Protein AF-A0A9E4VDA4-F1 (afdb_monomer_lite)

Structure (mmCIF, N/CA/C/O backbone):
data_AF-A0A9E4VDA4-F1
#
_entry.id   AF-A0A9E4VDA4-F1
#
loop_
_atom_site.group_PDB
_atom_site.id
_atom_site.type_symbol
_atom_site.label_atom_id
_atom_site.label_alt_id
_atom_site.label_comp_id
_atom_site.label_asym_id
_atom_site.label_entity_id
_atom_site.label_seq_id
_atom_site.pdbx_PDB_ins_code
_atom_site.Cartn_x
_atom_site.Cartn_y
_atom_site.Cartn_z
_atom_site.occupancy
_atom_site.B_iso_or_equiv
_atom_site.auth_seq_id
_atom_site.auth_comp_id
_atom_site.auth_asym_id
_atom_site.auth_atom_id
_atom_site.pdbx_PDB_model_num
ATOM 1 N N . MET A 1 1 ? 35.337 22.214 -100.281 1.00 46.09 1 MET A N 1
ATOM 2 C CA . MET A 1 1 ? 35.589 20.906 -99.645 1.00 46.09 1 MET A CA 1
ATOM 3 C C . MET A 1 1 ? 34.711 20.825 -98.401 1.00 46.09 1 MET A C 1
ATOM 5 O O . MET A 1 1 ? 34.803 21.700 -97.553 1.00 46.09 1 MET A O 1
ATOM 9 N N . SER A 1 2 ? 33.802 19.857 -98.386 1.00 49.94 2 SER A N 1
ATOM 10 C CA . SER A 1 2 ? 32.925 19.390 -97.297 1.00 49.94 2 SER A CA 1
ATOM 11 C C . SER A 1 2 ? 33.723 19.038 -96.018 1.00 49.94 2 SER A C 1
ATOM 13 O O . SER A 1 2 ? 34.934 18.872 -96.096 1.00 49.94 2 SER A O 1
ATOM 15 N N . TYR A 1 3 ? 33.175 18.954 -94.801 1.00 54.22 3 TYR A N 1
ATOM 16 C CA . TYR A 1 3 ? 31.997 18.201 -94.368 1.00 54.22 3 TYR A CA 1
ATOM 17 C C . TYR A 1 3 ? 31.438 18.750 -93.043 1.00 54.22 3 TYR A C 1
ATOM 19 O O . TYR A 1 3 ? 32.182 19.115 -92.135 1.00 54.22 3 TYR A O 1
ATOM 27 N N . PHE A 1 4 ? 30.111 18.740 -92.929 1.00 71.00 4 PHE A N 1
ATOM 28 C CA . PHE A 1 4 ? 29.414 18.692 -91.649 1.00 71.00 4 PHE A CA 1
ATOM 29 C C . PHE A 1 4 ? 29.669 17.338 -90.982 1.00 71.00 4 PHE A C 1
ATOM 31 O O . PHE A 1 4 ? 29.442 16.321 -91.621 1.00 71.00 4 PHE A O 1
ATOM 38 N N . GLU A 1 5 ? 30.036 17.336 -89.700 1.00 65.25 5 GLU A N 1
ATOM 39 C CA . GLU A 1 5 ? 29.708 16.304 -88.702 1.00 65.25 5 GLU A CA 1
ATOM 40 C C . GLU A 1 5 ? 30.255 16.803 -87.353 1.00 65.25 5 GLU A C 1
ATOM 42 O O . GLU A 1 5 ? 31.387 17.243 -87.240 1.00 65.25 5 GLU A O 1
ATOM 47 N N . GLY A 1 6 ? 29.507 16.878 -86.263 1.00 62.19 6 GLY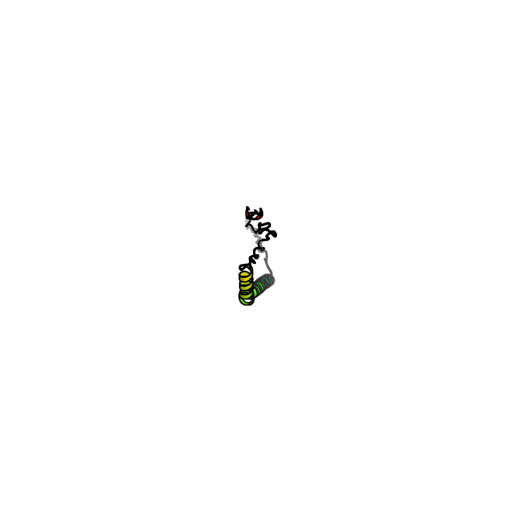 A N 1
ATOM 48 C CA . GLY A 1 6 ? 28.501 15.928 -85.840 1.00 62.19 6 GLY A CA 1
ATOM 49 C C . GLY A 1 6 ? 28.969 15.315 -84.524 1.00 62.19 6 GLY A C 1
ATOM 50 O O . GLY A 1 6 ? 29.677 14.314 -84.515 1.00 62.19 6 GLY A O 1
ATOM 51 N N . ARG A 1 7 ? 28.545 15.912 -83.405 1.00 64.62 7 ARG A N 1
ATOM 52 C CA . ARG A 1 7 ? 27.815 15.239 -82.312 1.00 64.62 7 ARG A CA 1
ATOM 53 C C . ARG A 1 7 ? 27.946 16.002 -81.001 1.00 64.62 7 ARG A C 1
ATOM 55 O O . ARG A 1 7 ? 28.968 16.003 -80.322 1.00 64.62 7 ARG A O 1
ATOM 62 N N . ARG A 1 8 ? 26.796 16.544 -80.606 1.00 67.88 8 ARG A N 1
ATOM 63 C CA . ARG A 1 8 ? 26.402 16.789 -79.222 1.00 67.88 8 ARG A CA 1
ATOM 64 C C . ARG A 1 8 ? 26.827 15.598 -78.360 1.00 67.88 8 ARG A C 1
ATOM 66 O O . ARG A 1 8 ? 26.310 14.498 -78.533 1.00 67.88 8 ARG A O 1
ATOM 73 N N . ARG A 1 9 ? 27.727 15.820 -77.407 1.00 64.75 9 ARG A N 1
ATOM 74 C CA . ARG A 1 9 ? 27.910 14.894 -76.288 1.00 64.75 9 ARG A CA 1
ATOM 75 C C . ARG A 1 9 ? 28.103 15.678 -75.004 1.00 64.75 9 ARG A C 1
ATOM 77 O O . ARG A 1 9 ? 29.180 15.694 -74.415 1.00 64.75 9 ARG A O 1
ATOM 84 N N . TRP A 1 10 ? 27.019 16.312 -74.568 1.00 67.31 10 TRP A N 1
ATOM 85 C CA . TRP A 1 10 ? 26.861 16.676 -73.167 1.00 67.31 10 TRP A CA 1
ATOM 86 C C . TRP A 1 10 ? 26.951 15.380 -72.359 1.00 67.31 10 TRP A C 1
ATOM 88 O O . TRP A 1 10 ? 26.042 14.553 -72.371 1.00 67.31 10 TRP A O 1
ATOM 98 N N . ARG A 1 11 ? 28.112 15.138 -71.741 1.00 66.31 11 ARG A N 1
ATOM 99 C CA . ARG A 1 11 ? 28.275 14.047 -70.781 1.00 66.31 11 ARG A CA 1
ATOM 100 C C . ARG A 1 11 ? 27.457 14.444 -69.566 1.00 66.31 11 ARG A C 1
ATOM 102 O O . ARG A 1 11 ? 27.879 15.318 -68.814 1.00 66.31 11 ARG A O 1
ATOM 109 N N . SER A 1 12 ? 26.325 13.783 -69.357 1.00 63.16 12 SER A N 1
ATOM 110 C CA . SER A 1 12 ? 25.683 13.743 -68.049 1.00 63.16 12 SER A CA 1
ATOM 111 C C . SER A 1 12 ? 26.691 13.145 -67.074 1.00 63.16 12 SER A C 1
ATOM 113 O O . SER A 1 12 ? 26.859 11.927 -66.982 1.00 63.16 12 SER A O 1
ATOM 115 N N . ARG A 1 13 ? 27.432 14.020 -66.389 1.00 65.12 13 ARG A N 1
ATOM 116 C CA . ARG A 1 13 ? 28.150 13.677 -65.171 1.00 65.12 13 ARG A CA 1
ATOM 117 C C . ARG A 1 13 ? 27.061 13.181 -64.235 1.00 65.12 13 ARG A C 1
ATOM 119 O O . ARG A 1 13 ? 26.260 13.983 -63.770 1.00 65.12 13 ARG A O 1
ATOM 126 N N . LYS A 1 14 ? 26.954 11.857 -64.089 1.00 61.09 14 LYS A N 1
ATOM 127 C CA . LYS A 1 14 ? 25.993 11.242 -63.180 1.00 61.09 14 LYS A CA 1
ATOM 128 C C . LYS A 1 14 ? 26.235 11.888 -61.826 1.00 61.09 14 LYS A C 1
ATOM 130 O O . LYS A 1 14 ? 27.303 11.707 -61.246 1.00 61.09 14 LYS A O 1
ATOM 135 N N . GLU A 1 15 ? 25.278 12.694 -61.387 1.00 62.44 15 GLU A N 1
ATOM 136 C CA . GLU A 1 15 ? 25.181 13.116 -60.006 1.00 62.44 15 GLU A CA 1
ATOM 137 C C . GLU A 1 15 ? 24.999 11.819 -59.227 1.00 62.44 15 GLU A C 1
ATOM 139 O O . GLU A 1 15 ? 23.923 11.221 -59.187 1.00 62.44 15 GLU A O 1
ATOM 144 N N . LYS A 1 16 ? 26.117 11.293 -58.734 1.00 51.97 16 LYS A N 1
ATOM 145 C CA . LYS A 1 16 ? 26.122 10.186 -57.804 1.00 51.97 16 LYS A CA 1
ATOM 146 C C . LYS A 1 16 ? 25.511 10.790 -56.551 1.00 51.97 16 LYS A C 1
ATOM 148 O O . LYS A 1 16 ? 26.201 11.442 -55.777 1.00 51.97 16 LYS A O 1
ATOM 153 N N . ARG A 1 17 ? 24.188 10.673 -56.422 1.00 57.75 17 ARG A N 1
ATOM 154 C CA . ARG A 1 17 ? 23.500 10.895 -55.157 1.00 57.75 17 ARG A CA 1
ATOM 155 C C . ARG A 1 17 ? 24.023 9.812 -54.244 1.00 57.75 17 ARG A C 1
ATOM 157 O O . ARG A 1 17 ? 23.526 8.690 -54.235 1.00 57.75 17 ARG A O 1
ATOM 164 N N . GLU A 1 18 ? 25.135 10.122 -53.596 1.00 60.12 18 GLU A N 1
ATOM 165 C CA . GLU A 1 18 ? 25.642 9.345 -52.491 1.00 60.12 18 GLU A CA 1
ATOM 166 C C . GLU A 1 18 ? 24.557 9.457 -51.431 1.00 60.12 18 GLU A C 1
ATOM 168 O O . GLU A 1 18 ? 24.416 10.473 -50.753 1.00 60.12 18 GLU A O 1
ATOM 173 N N . GLY A 1 19 ? 23.676 8.453 -51.414 1.00 57.22 19 GLY A N 1
ATOM 174 C CA . GLY A 1 19 ? 22.712 8.283 -50.348 1.00 57.22 19 GLY A CA 1
ATOM 175 C C . GLY A 1 19 ? 23.485 8.375 -49.047 1.00 57.22 19 GLY A C 1
ATOM 176 O O . GLY A 1 19 ? 24.515 7.716 -48.897 1.00 57.22 19 GLY A O 1
ATOM 177 N N . THR A 1 20 ? 23.027 9.255 -48.163 1.00 64.75 20 THR A N 1
ATOM 178 C CA . THR A 1 20 ? 23.593 9.457 -46.837 1.00 64.75 20 THR A CA 1
ATOM 179 C C . THR A 1 20 ? 23.953 8.097 -46.242 1.00 64.75 20 THR A C 1
ATOM 181 O O . THR A 1 20 ? 23.048 7.278 -46.052 1.00 64.75 20 THR A O 1
ATOM 184 N N . PRO A 1 21 ? 25.234 7.807 -45.957 1.00 54.25 21 PRO A N 1
ATOM 185 C CA . PRO A 1 21 ? 25.567 6.608 -45.223 1.00 54.25 21 PRO A CA 1
ATOM 186 C C . PRO A 1 21 ? 25.070 6.826 -43.797 1.00 54.25 21 PRO A C 1
ATOM 188 O O . PRO A 1 21 ? 25.768 7.369 -42.945 1.00 54.25 21 PRO A O 1
ATOM 191 N N . ALA A 1 22 ? 23.835 6.411 -43.521 1.00 60.94 22 ALA A N 1
ATOM 192 C CA . ALA A 1 22 ? 23.354 6.215 -42.166 1.00 60.94 22 ALA A CA 1
ATOM 193 C C . ALA A 1 22 ? 24.021 4.950 -41.608 1.00 60.94 22 ALA A C 1
ATOM 195 O O . ALA A 1 22 ? 23.372 3.941 -41.344 1.00 60.94 22 ALA A O 1
ATOM 196 N N . GLY A 1 23 ? 25.343 5.005 -41.439 1.00 61.53 23 GLY A N 1
ATOM 197 C CA . GLY A 1 23 ? 26.097 4.094 -40.591 1.00 61.53 23 GLY A CA 1
ATOM 198 C C . GLY A 1 23 ? 25.728 4.364 -39.137 1.00 61.53 23 GLY A C 1
ATOM 199 O O . GLY A 1 23 ? 26.515 4.916 -38.379 1.00 61.53 23 GLY A O 1
ATOM 200 N N . ARG A 1 24 ? 24.490 4.040 -38.752 1.00 64.81 24 ARG A N 1
ATOM 201 C CA . ARG A 1 24 ? 24.085 4.015 -37.348 1.00 64.81 24 ARG A CA 1
ATOM 202 C C . ARG A 1 24 ? 24.687 2.764 -36.735 1.00 64.81 24 ARG A C 1
ATOM 204 O O . ARG A 1 24 ? 24.420 1.661 -37.200 1.00 64.81 24 ARG A O 1
ATOM 211 N N . SER A 1 25 ? 25.502 2.954 -35.705 1.00 63.56 25 SER A N 1
ATOM 212 C CA . SER A 1 25 ? 26.128 1.904 -34.908 1.00 63.56 25 SER A CA 1
ATOM 213 C C . SER A 1 25 ? 25.087 0.884 -34.425 1.00 63.56 25 SER A C 1
ATOM 215 O O . SER A 1 25 ? 24.405 1.059 -33.416 1.00 63.56 25 SER A O 1
ATOM 217 N N . THR A 1 26 ? 24.950 -0.220 -35.158 1.00 69.06 26 THR A N 1
ATOM 218 C CA . THR A 1 26 ? 24.059 -1.335 -34.807 1.00 69.06 26 THR A CA 1
ATOM 219 C C . THR A 1 26 ? 24.413 -1.903 -33.428 1.00 69.06 26 THR A C 1
ATOM 221 O O . THR A 1 26 ? 23.520 -2.255 -32.656 1.00 69.06 26 THR A O 1
ATOM 224 N N . SER A 1 27 ? 25.698 -1.858 -33.060 1.00 70.25 27 SER A N 1
ATOM 225 C CA . SER A 1 27 ? 26.224 -2.227 -31.742 1.00 70.25 27 SER A CA 1
ATOM 226 C C . SER A 1 27 ? 25.648 -1.393 -30.592 1.00 70.25 27 SER A C 1
ATOM 228 O O . SER A 1 27 ? 25.265 -1.949 -29.566 1.00 70.25 27 SER A O 1
ATOM 230 N N . MET A 1 28 ? 25.499 -0.077 -30.762 1.00 79.62 28 MET A N 1
ATOM 231 C CA . MET A 1 28 ? 24.984 0.806 -29.709 1.00 79.62 28 MET A CA 1
ATOM 232 C C . MET A 1 28 ? 23.492 0.575 -29.454 1.00 79.62 28 MET A C 1
ATOM 234 O O . MET A 1 28 ? 23.043 0.575 -28.309 1.00 79.62 28 MET A O 1
ATOM 238 N N . THR A 1 29 ? 22.721 0.299 -30.510 1.00 87.69 29 THR A N 1
ATOM 239 C CA . THR A 1 29 ? 21.297 -0.043 -30.365 1.00 87.69 29 THR A CA 1
ATOM 240 C C . THR A 1 29 ? 21.084 -1.385 -29.661 1.00 87.69 29 THR A C 1
ATOM 242 O O . THR A 1 29 ? 20.142 -1.518 -28.882 1.00 87.69 29 THR A O 1
ATOM 245 N N . ALA A 1 30 ? 21.970 -2.362 -29.882 1.00 90.12 30 ALA A N 1
ATOM 246 C CA . ALA A 1 30 ? 21.922 -3.656 -29.205 1.00 90.12 30 ALA A CA 1
ATOM 247 C C . ALA A 1 30 ? 22.234 -3.529 -27.706 1.00 90.12 30 ALA A C 1
ATOM 249 O O . ALA A 1 30 ? 21.520 -4.104 -26.887 1.00 90.12 30 ALA A O 1
ATOM 250 N N . ILE A 1 31 ? 23.230 -2.712 -27.344 1.00 93.12 31 ILE A N 1
ATOM 251 C CA . ILE A 1 31 ? 23.569 -2.424 -25.942 1.00 93.12 31 ILE A CA 1
ATOM 252 C C . ILE A 1 31 ? 22.387 -1.756 -25.231 1.00 93.12 31 ILE A C 1
ATOM 254 O O . ILE A 1 31 ? 21.981 -2.204 -24.162 1.00 93.12 31 ILE A O 1
ATOM 258 N N . MET A 1 32 ? 21.773 -0.742 -25.849 1.00 93.69 32 MET A N 1
ATOM 259 C CA . MET A 1 32 ? 20.598 -0.070 -25.278 1.00 93.69 32 MET A CA 1
ATOM 260 C C . MET A 1 32 ? 19.418 -1.032 -25.084 1.00 93.69 32 MET A C 1
ATOM 262 O O . MET A 1 32 ? 18.772 -1.005 -24.041 1.00 93.69 32 MET A O 1
ATOM 266 N N . ARG A 1 33 ? 19.158 -1.930 -26.044 1.00 95.06 33 ARG A N 1
ATOM 267 C CA . ARG A 1 33 ? 18.124 -2.971 -25.900 1.00 95.06 33 ARG A CA 1
ATOM 268 C C . ARG A 1 33 ? 18.431 -3.928 -24.748 1.00 95.06 33 ARG A C 1
ATOM 270 O O . ARG A 1 33 ? 17.530 -4.242 -23.976 1.00 95.06 33 ARG A O 1
ATOM 277 N N . GLY A 1 34 ? 19.687 -4.350 -24.607 1.00 96.25 34 GLY A N 1
ATOM 278 C CA . GLY A 1 34 ? 20.130 -5.194 -23.497 1.00 96.25 34 GLY A CA 1
ATOM 279 C C . GLY A 1 34 ? 19.921 -4.530 -22.135 1.00 96.25 34 GLY A C 1
ATOM 280 O O . GLY A 1 34 ? 19.384 -5.159 -21.228 1.00 96.25 34 GLY A O 1
ATOM 281 N N . LEU A 1 35 ? 20.259 -3.242 -22.012 1.00 96.81 35 LEU A N 1
ATOM 282 C CA . LEU A 1 35 ? 20.049 -2.466 -20.785 1.00 96.81 35 LEU A CA 1
ATOM 283 C C . LEU A 1 35 ? 18.569 -2.354 -20.412 1.00 96.81 35 LEU A C 1
ATOM 285 O O . LEU A 1 35 ? 18.216 -2.541 -19.250 1.00 96.81 35 LEU A O 1
ATOM 289 N N . VAL A 1 36 ? 17.698 -2.090 -21.390 1.00 97.06 36 VAL A N 1
ATOM 290 C CA . VAL A 1 36 ? 16.249 -2.017 -21.155 1.00 97.06 36 VAL A CA 1
ATOM 291 C C . VAL A 1 36 ? 15.715 -3.366 -20.671 1.00 97.06 36 VAL A C 1
ATOM 293 O O . VAL A 1 36 ? 15.010 -3.413 -19.666 1.00 97.06 36 VAL A O 1
ATOM 296 N N . ILE A 1 37 ? 16.087 -4.468 -21.328 1.00 97.69 37 ILE A N 1
ATOM 297 C CA . ILE A 1 37 ? 15.664 -5.817 -20.919 1.00 97.69 37 ILE A CA 1
ATOM 298 C C . ILE A 1 37 ? 16.158 -6.137 -19.506 1.00 97.69 37 ILE A C 1
ATOM 300 O O . ILE A 1 37 ? 15.386 -6.643 -18.695 1.00 97.69 37 ILE A O 1
ATOM 304 N N . LEU A 1 38 ? 17.410 -5.804 -19.187 1.00 97.88 38 LEU A N 1
ATOM 305 C CA . LEU A 1 38 ? 17.969 -6.005 -17.853 1.00 97.88 38 LEU A CA 1
ATOM 306 C C . LEU A 1 38 ? 17.191 -5.213 -16.793 1.00 97.88 38 LEU A C 1
ATOM 308 O O . LEU A 1 38 ? 16.826 -5.769 -15.760 1.00 97.88 38 LEU A O 1
ATOM 312 N N . MET A 1 39 ? 16.895 -3.939 -17.061 1.00 98.12 39 MET A N 1
ATOM 313 C CA . MET A 1 39 ? 16.131 -3.081 -16.152 1.00 98.12 39 MET A CA 1
ATOM 314 C C . MET A 1 39 ? 14.741 -3.663 -15.873 1.00 98.12 39 MET A C 1
ATOM 316 O O . MET A 1 39 ? 14.355 -3.812 -14.715 1.00 98.12 39 MET A O 1
ATOM 320 N N . PHE A 1 40 ? 14.005 -4.042 -16.920 1.00 98.06 40 PHE A N 1
ATOM 321 C CA . PHE A 1 40 ? 12.694 -4.670 -16.758 1.00 98.06 40 PHE A CA 1
ATOM 322 C C . PHE A 1 40 ? 12.787 -6.038 -16.075 1.00 98.06 40 PHE A C 1
ATOM 324 O O . PHE A 1 40 ? 11.933 -6.357 -15.253 1.00 98.06 40 PH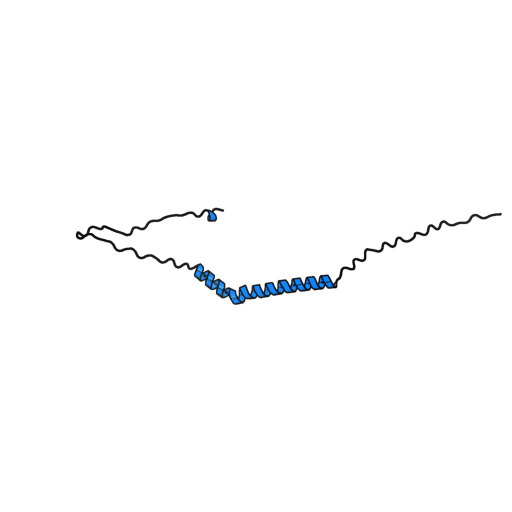E A O 1
ATOM 331 N N . GLY A 1 41 ? 13.839 -6.817 -16.334 1.00 97.94 41 GLY A N 1
ATOM 332 C CA . GLY A 1 41 ? 14.101 -8.072 -15.631 1.00 97.94 41 GLY A CA 1
ATOM 333 C C . GLY A 1 41 ? 14.252 -7.872 -14.121 1.00 97.94 41 GLY A C 1
ATOM 334 O O . GLY A 1 41 ? 13.624 -8.586 -13.342 1.00 97.94 41 GLY A O 1
ATOM 335 N N . ILE A 1 42 ? 15.005 -6.851 -13.699 1.00 98.06 42 ILE A N 1
ATOM 336 C CA . ILE A 1 42 ? 15.150 -6.4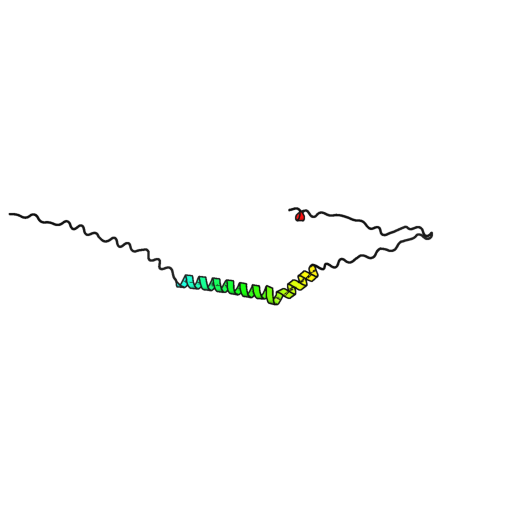92 -12.279 1.00 98.06 42 ILE A CA 1
ATOM 337 C C . ILE A 1 42 ? 13.795 -6.102 -11.675 1.00 98.06 42 ILE A C 1
ATOM 339 O O . ILE A 1 42 ? 13.465 -6.547 -10.576 1.00 98.06 42 ILE A O 1
ATOM 343 N N . LEU A 1 43 ? 12.990 -5.310 -12.390 1.00 97.75 43 LEU A N 1
ATOM 344 C CA . LEU A 1 43 ? 11.657 -4.919 -11.925 1.00 97.75 43 LEU A CA 1
ATOM 345 C C . LEU A 1 43 ? 10.723 -6.124 -11.770 1.00 97.75 43 LEU A C 1
ATOM 347 O O . LEU A 1 43 ? 10.005 -6.197 -10.778 1.00 97.75 43 LEU A O 1
ATOM 351 N N . ILE A 1 44 ? 10.760 -7.088 -12.693 1.00 97.94 44 ILE A N 1
ATOM 352 C CA . ILE A 1 44 ? 9.971 -8.325 -12.593 1.00 97.94 44 ILE A CA 1
ATOM 353 C C . ILE A 1 44 ? 10.394 -9.132 -11.363 1.00 97.94 44 ILE A C 1
ATOM 355 O O . ILE A 1 44 ? 9.538 -9.586 -10.609 1.00 97.94 44 ILE A O 1
ATOM 359 N N . ILE A 1 45 ? 11.698 -9.272 -11.110 1.00 97.25 45 ILE A N 1
ATOM 360 C CA . ILE A 1 45 ? 12.198 -9.973 -9.918 1.00 97.25 45 ILE A CA 1
ATOM 361 C C . ILE A 1 45 ? 11.714 -9.278 -8.641 1.00 97.25 45 ILE A C 1
ATOM 363 O O . ILE A 1 45 ? 11.244 -9.940 -7.716 1.00 97.25 45 ILE A O 1
ATOM 367 N N . GLN A 1 46 ? 11.785 -7.945 -8.590 1.00 96.75 46 GLN A N 1
ATOM 368 C CA . GLN A 1 46 ? 11.274 -7.182 -7.449 1.00 96.75 46 GLN A CA 1
ATOM 369 C C . GLN A 1 46 ? 9.761 -7.324 -7.286 1.00 96.75 46 GLN A C 1
ATOM 371 O O . GLN A 1 46 ? 9.274 -7.443 -6.163 1.00 96.75 46 GLN A O 1
ATOM 376 N N . LEU A 1 47 ? 9.017 -7.365 -8.390 1.00 96.12 47 LEU A N 1
ATOM 377 C CA . LEU A 1 47 ? 7.576 -7.576 -8.369 1.00 96.12 47 LEU A CA 1
ATOM 378 C C . LEU A 1 47 ? 7.230 -8.944 -7.778 1.00 96.12 47 LEU A C 1
ATOM 380 O O . LEU A 1 47 ? 6.388 -9.028 -6.889 1.00 96.12 47 LEU A O 1
ATOM 384 N N . VAL A 1 48 ? 7.927 -9.999 -8.208 1.00 95.88 48 VAL A N 1
ATOM 385 C CA . VAL A 1 48 ? 7.763 -11.353 -7.661 1.00 95.88 48 VAL A CA 1
ATOM 386 C C . VAL A 1 48 ? 8.138 -11.393 -6.179 1.00 95.88 48 VAL A C 1
ATOM 388 O O . VAL A 1 48 ? 7.419 -11.993 -5.387 1.00 95.88 48 VAL A O 1
ATOM 391 N N . ASN A 1 49 ? 9.211 -10.716 -5.766 1.00 94.19 49 ASN A N 1
ATOM 392 C CA . ASN A 1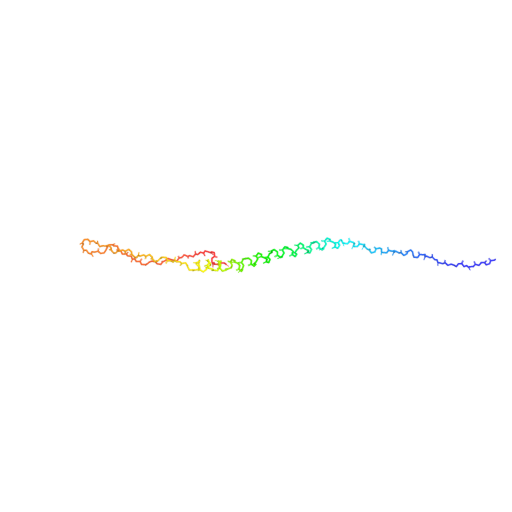 49 ? 9.582 -10.610 -4.353 1.00 94.19 49 ASN A CA 1
ATOM 393 C C . ASN A 1 49 ? 8.463 -9.957 -3.520 1.00 94.19 49 ASN A C 1
ATOM 395 O O . ASN A 1 49 ? 8.104 -10.449 -2.451 1.00 94.19 49 ASN A O 1
ATOM 399 N N . LEU A 1 50 ? 7.865 -8.876 -4.022 1.00 91.31 50 LEU A N 1
ATOM 400 C CA . LEU A 1 50 ? 6.801 -8.175 -3.309 1.00 91.31 50 LEU A CA 1
ATOM 401 C C . LEU A 1 50 ? 5.490 -8.972 -3.275 1.00 91.31 50 LEU A C 1
ATOM 403 O O . LEU A 1 50 ? 4.831 -8.999 -2.242 1.00 91.31 50 LEU A O 1
ATOM 407 N N . GLN A 1 51 ? 5.128 -9.624 -4.380 1.00 90.69 51 GLN A N 1
ATOM 408 C CA . GLN A 1 51 ? 3.850 -10.326 -4.521 1.00 90.69 51 GLN A CA 1
ATOM 409 C C . GLN A 1 51 ? 3.868 -11.753 -3.967 1.00 90.69 51 GLN A C 1
ATOM 411 O O . GLN A 1 51 ? 2.890 -12.173 -3.366 1.00 90.69 51 GLN A O 1
ATOM 416 N N . VAL A 1 52 ? 4.950 -12.509 -4.168 1.00 90.00 52 VAL A N 1
ATOM 417 C CA . VAL A 1 52 ? 5.012 -13.936 -3.806 1.00 90.00 52 VAL A CA 1
ATOM 418 C C . VAL A 1 52 ? 5.679 -14.139 -2.453 1.00 90.00 52 VAL A C 1
ATOM 420 O O . VAL A 1 52 ? 5.152 -14.867 -1.621 1.00 90.00 52 VAL A O 1
ATOM 423 N N . ILE A 1 53 ? 6.825 -13.496 -2.208 1.00 87.19 53 ILE A N 1
ATOM 424 C CA . ILE A 1 53 ? 7.574 -13.698 -0.956 1.00 87.19 53 ILE A CA 1
ATOM 425 C C . ILE A 1 53 ? 6.933 -12.894 0.175 1.00 87.19 53 ILE A C 1
ATOM 427 O O . ILE A 1 53 ? 6.658 -13.429 1.243 1.00 87.19 53 ILE A O 1
ATOM 431 N N . LYS A 1 54 ? 6.688 -11.602 -0.060 1.00 87.19 54 LYS A N 1
ATOM 432 C CA . LYS A 1 54 ? 6.163 -10.688 0.966 1.00 87.19 54 LYS A CA 1
ATOM 433 C C . LYS A 1 54 ? 4.654 -10.465 0.882 1.00 87.19 54 LYS A C 1
ATOM 435 O O . LYS A 1 54 ? 4.098 -9.809 1.758 1.00 87.19 54 LYS A O 1
ATOM 440 N N . GLY A 1 55 ? 3.992 -10.997 -0.147 1.00 86.81 55 GLY A N 1
ATOM 441 C CA . GLY A 1 55 ? 2.577 -10.731 -0.406 1.00 86.81 55 GLY A CA 1
ATOM 442 C C . GLY A 1 55 ? 1.677 -11.185 0.734 1.00 86.81 55 GLY A C 1
ATOM 443 O O . GLY A 1 55 ? 0.874 -10.394 1.218 1.00 86.81 55 GLY A O 1
ATOM 444 N N . GLU A 1 56 ? 1.870 -12.411 1.227 1.00 83.62 56 GLU A N 1
ATOM 445 C CA . GLU A 1 56 ? 1.085 -12.931 2.354 1.00 83.62 56 GLU A CA 1
ATOM 446 C C . GLU A 1 56 ? 1.307 -12.114 3.633 1.00 83.62 56 GLU A C 1
ATOM 448 O O . GLU A 1 56 ? 0.344 -11.778 4.314 1.00 83.62 56 GLU A O 1
ATOM 453 N N . GLN A 1 57 ? 2.545 -11.692 3.912 1.00 86.12 57 GLN A N 1
ATOM 454 C CA . GLN A 1 57 ? 2.844 -10.857 5.082 1.00 86.12 57 GLN A CA 1
ATOM 455 C C . GLN A 1 57 ? 2.158 -9.486 5.005 1.00 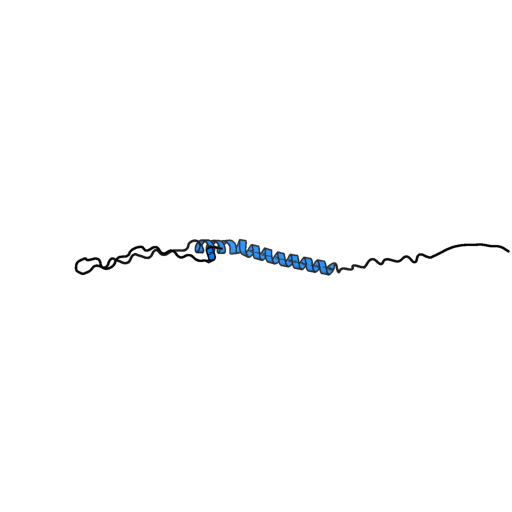86.12 57 GLN A C 1
ATOM 457 O O . GLN A 1 57 ? 1.650 -8.985 6.005 1.00 86.12 57 GLN A O 1
ATOM 462 N N . TYR A 1 58 ? 2.146 -8.857 3.826 1.00 86.06 58 TYR A N 1
ATOM 463 C CA . TYR A 1 58 ? 1.453 -7.582 3.639 1.00 86.06 58 TYR A CA 1
ATOM 464 C C . TYR A 1 58 ? -0.067 -7.737 3.658 1.00 86.06 58 TYR A C 1
ATOM 466 O O . TYR A 1 58 ? -0.758 -6.828 4.115 1.00 86.06 58 TYR A O 1
ATOM 474 N N . ARG A 1 59 ? -0.588 -8.882 3.208 1.00 83.75 59 ARG A N 1
ATOM 475 C CA . ARG A 1 59 ? -2.014 -9.207 3.278 1.00 83.75 59 ARG A CA 1
ATOM 476 C C . ARG A 1 59 ? -2.470 -9.379 4.725 1.00 83.75 59 ARG A C 1
ATOM 478 O O . ARG A 1 59 ? -3.439 -8.746 5.121 1.00 83.75 59 ARG A O 1
ATOM 485 N N . GLU A 1 60 ? -1.713 -10.116 5.530 1.00 84.44 60 GLU A N 1
ATOM 486 C CA . GLU A 1 60 ? -1.960 -10.274 6.968 1.00 84.44 60 GLU A CA 1
ATOM 487 C C . GLU A 1 60 ? -1.911 -8.927 7.707 1.00 84.44 60 GLU A C 1
ATOM 489 O O . GLU A 1 60 ? -2.820 -8.586 8.462 1.00 84.44 60 GLU A O 1
ATOM 494 N N . GLN A 1 61 ? -0.897 -8.099 7.439 1.00 83.81 61 GLN A N 1
ATOM 495 C CA . GLN A 1 61 ? -0.814 -6.752 8.018 1.00 83.81 61 GLN A CA 1
ATOM 496 C C . GLN A 1 61 ? -1.997 -5.868 7.607 1.00 83.81 61 GLN A C 1
ATOM 498 O O . GLN A 1 61 ? -2.493 -5.085 8.417 1.00 83.81 61 GLN A O 1
ATOM 503 N N . ALA A 1 62 ? -2.464 -5.975 6.361 1.00 82.25 62 ALA A N 1
ATOM 504 C CA . ALA A 1 62 ? -3.643 -5.252 5.899 1.00 82.25 62 ALA A CA 1
ATOM 505 C C . ALA A 1 62 ? -4.924 -5.737 6.597 1.00 82.25 62 ALA A C 1
ATOM 507 O O . ALA A 1 62 ? -5.746 -4.908 6.975 1.00 82.25 62 ALA A O 1
ATOM 508 N N . GLU A 1 63 ? -5.074 -7.045 6.820 1.00 81.06 63 GLU A N 1
ATOM 509 C CA . GLU A 1 63 ? -6.203 -7.626 7.557 1.00 81.06 63 GLU A CA 1
ATOM 510 C C . GLU A 1 63 ? -6.211 -7.184 9.028 1.00 81.06 63 GLU A C 1
ATOM 512 O O . GLU A 1 63 ? -7.250 -6.759 9.532 1.00 81.06 63 GLU A O 1
ATOM 517 N N . ILE A 1 64 ? -5.055 -7.176 9.699 1.00 78.06 6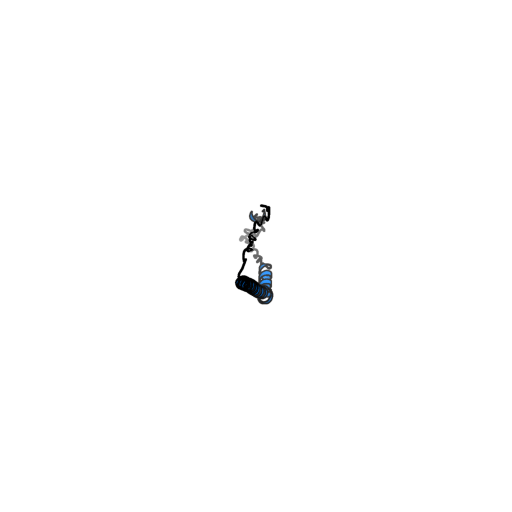4 ILE A N 1
ATOM 518 C CA . ILE A 1 64 ? -4.922 -6.662 11.073 1.00 78.06 64 ILE A CA 1
ATOM 519 C C . ILE A 1 64 ? -5.265 -5.169 11.134 1.00 78.06 64 ILE A C 1
ATOM 521 O O . ILE A 1 64 ? -5.994 -4.733 12.019 1.00 78.06 64 ILE A O 1
ATOM 525 N N . ASN A 1 65 ? -4.790 -4.374 10.173 1.00 74.19 65 ASN A N 1
ATOM 526 C CA . ASN A 1 65 ? -5.123 -2.950 10.111 1.00 74.19 65 ASN A CA 1
ATOM 527 C C . ASN A 1 65 ? -6.608 -2.703 9.789 1.00 74.19 65 ASN A C 1
ATOM 529 O O . ASN A 1 65 ? -7.165 -1.692 10.219 1.00 74.19 65 ASN A O 1
ATOM 533 N N . ALA A 1 66 ? -7.254 -3.609 9.048 1.00 72.94 66 ALA A N 1
ATOM 534 C CA . ALA A 1 66 ? -8.689 -3.562 8.781 1.00 72.94 66 ALA A CA 1
ATOM 535 C C . ALA A 1 66 ? -9.509 -3.915 10.032 1.00 72.94 66 ALA A C 1
ATOM 537 O O . ALA A 1 66 ? -10.541 -3.295 10.298 1.00 72.94 66 ALA A O 1
ATOM 538 N N . LEU A 1 67 ? -9.030 -4.864 10.837 1.00 68.75 67 LEU A N 1
ATOM 539 C CA . LEU A 1 67 ? -9.589 -5.216 12.138 1.00 68.75 67 LEU A CA 1
ATOM 540 C C . LEU A 1 67 ? -9.090 -4.238 13.207 1.00 68.75 67 LEU A C 1
ATOM 542 O O . LEU A 1 67 ? -8.321 -4.575 14.103 1.00 68.75 67 LEU A O 1
ATOM 546 N N . ARG A 1 68 ? -9.553 -2.989 13.127 1.00 65.19 68 ARG A N 1
ATOM 547 C CA . ARG A 1 68 ? -9.290 -2.009 14.179 1.00 65.19 68 ARG A CA 1
ATOM 548 C C . ARG A 1 68 ? -10.028 -2.424 15.450 1.00 65.19 68 ARG A C 1
ATOM 550 O O . ARG A 1 68 ? -11.245 -2.267 15.542 1.00 65.19 68 ARG A O 1
ATOM 557 N N . GLU A 1 69 ? -9.291 -2.899 16.448 1.00 64.62 69 GLU A N 1
ATOM 558 C CA . GLU A 1 69 ? -9.831 -3.103 17.790 1.00 64.62 69 GLU A CA 1
ATOM 559 C C . GLU A 1 69 ? -10.275 -1.750 18.364 1.00 64.62 69 GLU A C 1
ATOM 561 O O . GLU A 1 69 ? -9.464 -0.873 18.669 1.00 64.62 69 GLU A O 1
ATOM 566 N N . ILE A 1 70 ? -11.588 -1.551 18.467 1.00 72.38 70 ILE A N 1
ATOM 567 C CA . ILE A 1 70 ? -12.167 -0.406 19.166 1.00 72.38 70 ILE A CA 1
ATOM 568 C C . ILE A 1 70 ? -12.447 -0.877 20.596 1.00 72.38 70 ILE A C 1
ATOM 570 O O . ILE A 1 70 ? -13.404 -1.630 20.798 1.00 72.38 70 ILE A O 1
ATOM 574 N N . PRO A 1 71 ? -11.640 -0.480 21.598 1.00 66.50 71 PRO A N 1
ATOM 575 C CA . PRO A 1 71 ? -11.921 -0.851 22.975 1.00 66.50 71 PRO A CA 1
ATOM 576 C C . PRO A 1 71 ? -13.256 -0.234 23.393 1.00 66.50 71 PRO A C 1
ATOM 578 O O . PRO A 1 71 ? -13.470 0.970 23.242 1.00 66.50 71 PRO A O 1
ATOM 581 N N . ILE A 1 72 ? -14.156 -1.057 23.931 1.00 74.06 72 ILE A N 1
ATOM 582 C CA . ILE A 1 72 ? -15.413 -0.579 24.506 1.00 74.06 72 ILE A CA 1
ATOM 583 C C . ILE A 1 72 ? -15.093 -0.086 25.923 1.00 74.06 72 ILE A C 1
ATOM 585 O O . ILE A 1 72 ? -14.750 -0.905 26.780 1.00 74.06 72 ILE A O 1
ATOM 589 N N . PRO A 1 73 ? -15.159 1.228 26.203 1.00 74.75 73 PRO A N 1
ATOM 590 C CA . PRO A 1 73 ? -14.889 1.726 27.542 1.00 74.75 73 PRO A CA 1
ATOM 591 C C . PRO A 1 73 ? -15.958 1.213 28.511 1.00 74.75 73 PRO A C 1
ATOM 593 O O . PRO A 1 73 ? -17.153 1.245 28.215 1.00 74.75 73 PRO A O 1
ATOM 596 N N . ALA A 1 74 ? -15.536 0.768 29.693 1.00 73.38 74 ALA A N 1
ATOM 597 C CA . ALA A 1 74 ? -16.470 0.412 30.751 1.00 73.38 74 ALA A CA 1
ATOM 598 C C . ALA A 1 74 ? -17.224 1.660 31.244 1.00 73.38 74 ALA A C 1
ATOM 600 O O . ALA A 1 74 ? -16.637 2.730 31.434 1.00 73.38 74 ALA A O 1
ATOM 601 N N . ASN A 1 75 ? -18.527 1.516 31.490 1.00 76.50 75 ASN A N 1
ATOM 602 C CA . ASN A 1 75 ? -19.326 2.574 32.100 1.00 76.50 75 ASN A CA 1
ATOM 603 C C . ASN A 1 75 ? -18.815 2.859 33.519 1.00 76.50 75 ASN A C 1
ATOM 605 O O . ASN A 1 75 ? -18.593 1.935 34.302 1.00 76.50 75 ASN A O 1
ATOM 609 N N . ARG A 1 76 ? -18.657 4.141 33.873 1.00 82.94 76 ARG A N 1
ATOM 610 C CA . ARG A 1 76 ? -18.367 4.525 35.263 1.00 82.94 76 ARG A CA 1
ATOM 611 C C . ARG A 1 76 ? -19.539 4.137 36.165 1.00 82.94 76 ARG A C 1
ATOM 613 O O . ARG A 1 76 ? -20.695 4.246 35.755 1.00 82.94 76 ARG A O 1
ATOM 620 N N . GLY A 1 77 ? -19.222 3.707 37.385 1.00 82.25 77 GLY A N 1
ATOM 621 C CA . GLY A 1 77 ? -20.221 3.380 38.399 1.00 82.25 77 GLY A CA 1
ATOM 622 C C . GLY A 1 77 ? -21.099 4.580 38.759 1.00 82.25 77 GLY A C 1
ATOM 623 O O . GLY A 1 77 ? -20.682 5.734 38.645 1.00 82.25 77 GLY A O 1
ATOM 624 N N . LEU A 1 78 ? -22.319 4.284 39.196 1.00 86.38 78 LEU A N 1
ATOM 625 C CA . LEU A 1 78 ? -23.258 5.271 39.719 1.00 86.38 78 LEU A CA 1
ATOM 626 C C . LEU A 1 78 ? -22.760 5.757 41.087 1.00 86.38 78 LEU A C 1
ATOM 628 O O . LEU A 1 78 ? -22.417 4.939 41.941 1.00 86.38 78 LEU A O 1
ATOM 632 N N . ILE A 1 79 ? -22.701 7.073 41.295 1.00 86.62 79 ILE A N 1
ATOM 633 C CA . ILE A 1 79 ? -22.313 7.659 42.588 1.00 86.62 79 ILE A CA 1
ATOM 634 C C . ILE A 1 79 ? -23.575 8.133 43.297 1.00 86.62 79 ILE A C 1
ATOM 636 O O . ILE A 1 79 ? -24.340 8.913 42.729 1.00 86.62 79 ILE A O 1
ATOM 640 N N . TYR A 1 80 ? -23.760 7.686 44.537 1.00 88.75 80 TYR A N 1
ATOM 641 C CA . TYR A 1 80 ? -24.894 8.036 45.386 1.00 88.75 80 TYR A CA 1
ATOM 642 C C . TYR A 1 80 ? -24.441 8.862 46.594 1.00 88.75 80 TYR A C 1
ATOM 644 O O . TYR A 1 80 ? -23.345 8.663 47.117 1.00 88.75 80 TYR A O 1
ATOM 652 N N . ASP A 1 81 ? -25.297 9.774 47.048 1.00 87.38 81 ASP A N 1
ATOM 653 C CA . ASP A 1 81 ? -25.175 10.427 48.351 1.00 87.38 81 ASP A CA 1
ATOM 654 C C . ASP A 1 81 ? -25.518 9.446 49.495 1.00 87.38 81 ASP A C 1
ATOM 656 O O . ASP A 1 81 ? -26.119 8.392 49.278 1.00 87.38 81 ASP A O 1
ATOM 660 N N . ARG A 1 82 ? -25.213 9.821 50.742 1.00 91.38 82 ARG A N 1
ATOM 661 C CA . ARG A 1 82 ? -25.519 9.071 51.981 1.00 91.38 82 ARG A CA 1
ATOM 662 C C . ARG A 1 82 ? -27.004 8.714 52.126 1.00 91.38 82 ARG A C 1
ATOM 664 O O . ARG A 1 82 ? -27.345 7.774 52.832 1.00 91.38 82 ARG A O 1
ATOM 671 N N . ASN A 1 83 ? -27.870 9.487 51.472 1.00 91.00 83 ASN A N 1
ATOM 672 C CA . ASN A 1 83 ? -29.322 9.321 51.469 1.00 91.00 83 ASN A CA 1
ATOM 673 C C . ASN A 1 83 ? -29.838 8.488 50.277 1.00 91.00 83 ASN A C 1
ATOM 675 O O . ASN A 1 83 ? -31.044 8.401 50.073 1.00 91.00 83 ASN A O 1
ATOM 679 N N . GLY A 1 84 ? -28.950 7.914 49.456 1.00 83.75 84 GLY A N 1
ATOM 680 C CA . GLY A 1 84 ? -29.323 7.128 48.275 1.00 83.75 84 GLY A CA 1
ATOM 681 C C . GLY A 1 84 ? -29.685 7.958 47.037 1.00 83.75 84 GLY A C 1
ATOM 682 O O . GLY A 1 84 ? -30.115 7.398 46.031 1.00 83.75 84 GLY A O 1
ATOM 683 N N . THR A 1 85 ? -29.501 9.280 47.070 1.00 87.56 85 THR A N 1
ATOM 684 C CA . THR A 1 85 ? -29.736 10.156 45.912 1.00 87.56 85 THR A CA 1
ATOM 685 C C . THR A 1 85 ? -28.617 10.000 44.885 1.00 87.56 85 THR A C 1
ATOM 687 O O . THR A 1 85 ? -27.443 10.111 45.230 1.00 87.56 85 THR A O 1
ATOM 690 N N . LEU A 1 86 ? -28.963 9.772 43.618 1.00 85.25 86 LEU A N 1
ATOM 691 C CA . LEU A 1 86 ? -28.003 9.649 42.518 1.00 85.25 86 LEU A CA 1
ATOM 692 C C . LEU A 1 86 ? -27.364 11.012 42.186 1.00 85.25 86 LEU A C 1
ATOM 694 O O . LEU A 1 86 ? -28.074 11.967 41.883 1.00 85.25 86 LEU A O 1
ATOM 698 N N . LEU A 1 87 ? -26.030 11.092 42.218 1.00 83.44 87 LEU A N 1
ATOM 699 C CA . LEU A 1 87 ? -25.251 12.309 41.943 1.00 83.44 87 LEU A CA 1
ATOM 700 C C . LEU A 1 87 ? -24.537 12.276 40.584 1.00 83.44 87 LEU A C 1
ATOM 702 O O . LEU A 1 87 ? -24.396 13.312 39.939 1.00 83.44 87 LEU A O 1
ATOM 706 N N . VAL A 1 88 ? -24.063 11.105 40.143 1.00 82.38 88 VAL A N 1
ATOM 707 C CA . VAL A 1 88 ? -23.325 10.943 38.876 1.00 82.38 88 VAL A CA 1
ATOM 708 C C . VAL A 1 88 ? -23.776 9.671 38.166 1.00 82.38 88 VAL A C 1
ATOM 710 O O . VAL A 1 88 ? -23.788 8.598 38.767 1.00 82.38 88 VAL A O 1
ATOM 713 N N . GLN A 1 89 ? -24.090 9.792 36.873 1.00 82.25 89 GLN A N 1
ATOM 714 C CA . GLN A 1 89 ? -24.424 8.679 35.980 1.00 82.25 89 GLN A CA 1
ATOM 715 C C . GLN A 1 89 ? -23.694 8.797 34.636 1.00 82.25 89 GLN A C 1
ATOM 717 O O . GLN A 1 89 ? -23.356 9.902 34.207 1.00 82.25 89 GLN A O 1
ATOM 722 N N . ASN A 1 90 ? -23.480 7.668 33.953 1.00 79.56 90 ASN A N 1
ATOM 723 C CA . ASN A 1 90 ? -22.995 7.662 32.574 1.00 79.56 90 ASN A CA 1
ATOM 724 C C . ASN A 1 90 ? -24.177 7.758 31.594 1.00 79.56 90 ASN A C 1
ATOM 726 O O . ASN A 1 90 ? -25.056 6.900 31.615 1.00 79.56 90 ASN A O 1
ATOM 730 N N . THR A 1 91 ? -24.181 8.766 30.719 1.00 79.44 91 THR A N 1
ATOM 731 C CA . THR A 1 91 ? -25.181 8.923 29.650 1.00 79.44 91 THR A CA 1
ATOM 732 C C . THR A 1 91 ? -24.467 8.932 28.301 1.00 79.44 91 THR A C 1
ATOM 734 O O . THR A 1 91 ? -23.556 9.733 28.092 1.00 79.44 91 THR A O 1
ATOM 737 N N . ALA A 1 92 ? -24.885 8.064 27.374 1.00 77.94 92 ALA A N 1
ATOM 738 C CA . ALA A 1 92 ? -24.330 8.024 26.022 1.00 77.94 92 ALA A CA 1
ATOM 739 C C . ALA A 1 92 ? -24.574 9.357 25.290 1.00 77.94 92 ALA A C 1
ATOM 741 O O . ALA A 1 92 ? -25.689 9.879 25.285 1.00 77.94 92 ALA A O 1
ATOM 742 N N . ARG A 1 93 ? -23.530 9.907 24.660 1.00 80.81 93 ARG A N 1
ATOM 743 C CA . ARG A 1 93 ? -23.599 11.127 23.845 1.00 80.81 93 ARG A CA 1
ATOM 744 C C . ARG A 1 93 ? -23.021 10.842 22.465 1.00 80.81 93 ARG A C 1
ATOM 746 O O . ARG A 1 93 ? -21.904 10.347 22.359 1.00 80.81 93 ARG A O 1
ATOM 753 N N . PHE A 1 94 ? -23.769 11.193 21.425 1.00 79.56 94 PHE A N 1
ATOM 754 C CA . PHE A 1 94 ? -23.321 11.095 20.039 1.00 79.56 94 PHE A CA 1
ATOM 755 C C . PHE A 1 94 ? -22.731 12.434 19.587 1.00 79.56 94 PHE A C 1
ATOM 757 O O . PHE A 1 94 ? -23.301 13.489 19.865 1.00 79.56 94 PHE A O 1
ATOM 764 N N . SER A 1 95 ? -21.590 12.391 18.902 1.00 80.88 95 SER A N 1
ATOM 765 C CA . SER A 1 95 ? -20.958 13.546 18.262 1.00 80.88 95 SER A CA 1
ATOM 766 C C . SER A 1 95 ? -20.596 13.157 16.836 1.00 80.88 95 SER A C 1
ATOM 768 O O . SER A 1 95 ? -20.014 12.095 16.627 1.00 80.88 95 SER A O 1
ATOM 770 N N . ALA A 1 96 ? -20.938 14.003 15.869 1.00 81.06 96 ALA A N 1
ATOM 771 C CA . ALA A 1 96 ? -20.567 13.825 14.471 1.00 81.06 96 ALA A CA 1
ATOM 772 C C . ALA A 1 96 ? -19.478 14.840 14.103 1.00 81.06 96 ALA A C 1
ATOM 774 O O . ALA A 1 96 ? -19.539 16.002 14.504 1.00 81.06 96 ALA A O 1
ATOM 775 N N . THR A 1 97 ? -18.480 14.404 13.343 1.00 82.12 97 THR A N 1
ATOM 776 C CA . THR A 1 97 ? -17.398 15.258 12.841 1.00 82.12 97 THR A CA 1
ATOM 777 C C . THR A 1 97 ? -17.214 14.966 11.361 1.00 82.12 97 THR A C 1
ATOM 779 O O . THR A 1 97 ? -17.152 13.804 10.973 1.00 82.12 97 THR A O 1
ATOM 782 N N . ILE A 1 98 ? -17.159 16.018 10.543 1.00 84.38 98 ILE A N 1
ATOM 783 C CA . ILE A 1 98 ? -16.970 15.923 9.092 1.00 84.38 98 ILE A CA 1
ATOM 784 C C . ILE A 1 98 ? -15.531 16.322 8.778 1.00 84.38 98 ILE A C 1
ATOM 786 O O . ILE A 1 98 ? -15.070 17.373 9.227 1.00 84.38 98 ILE A O 1
ATOM 790 N N . ILE A 1 99 ? -14.834 15.489 8.009 1.00 86.81 99 ILE A N 1
ATOM 791 C CA . ILE A 1 99 ? -13.484 15.769 7.520 1.00 86.81 99 ILE A CA 1
ATOM 792 C C . ILE A 1 99 ? -13.615 16.277 6.076 1.00 86.81 99 ILE A C 1
ATOM 794 O O . ILE A 1 99 ? -14.130 15.547 5.232 1.00 86.81 99 ILE A O 1
ATOM 798 N N . PRO A 1 100 ? -13.163 17.506 5.756 1.00 81.62 100 PRO A N 1
ATOM 799 C CA . PRO A 1 100 ? -13.344 18.086 4.421 1.00 81.62 100 PRO A CA 1
ATOM 800 C C . PRO A 1 100 ? -12.711 17.294 3.267 1.00 81.62 100 PRO A C 1
ATOM 802 O O . PRO A 1 100 ? -13.148 17.441 2.133 1.00 81.62 100 PRO A O 1
ATOM 805 N N . GLY A 1 101 ? -11.699 16.465 3.543 1.00 82.56 101 GLY A N 1
ATOM 806 C CA . GLY A 1 101 ? -11.001 15.664 2.530 1.00 82.56 101 GLY A CA 1
ATOM 807 C C . GLY A 1 101 ? -11.827 14.532 1.907 1.00 82.56 101 GLY A C 1
ATOM 808 O O . GLY A 1 101 ? -11.462 14.075 0.834 1.00 82.56 101 GLY A O 1
ATOM 809 N N . ASP A 1 102 ? -12.939 14.121 2.528 1.00 70.06 102 ASP A N 1
ATOM 810 C CA . ASP A 1 102 ? -13.830 13.070 2.000 1.00 70.06 102 ASP A CA 1
ATOM 811 C C . ASP A 1 102 ? -14.928 13.625 1.063 1.00 70.06 102 ASP A C 1
ATOM 813 O O . ASP A 1 102 ? -15.802 12.884 0.613 1.00 70.06 102 ASP A O 1
ATOM 817 N N . LEU A 1 103 ? -14.928 14.939 0.795 1.00 72.56 103 LEU A N 1
ATOM 818 C CA . LEU A 1 103 ? -15.969 15.639 0.022 1.00 72.56 103 LEU A CA 1
ATOM 819 C C . LEU A 1 103 ? -15.562 15.984 -1.424 1.00 72.56 103 LEU A C 1
ATOM 821 O O . LEU A 1 103 ? -16.361 16.592 -2.140 1.00 72.56 103 LEU A O 1
ATOM 825 N N . THR A 1 104 ? -14.344 15.642 -1.846 1.00 55.53 104 THR A N 1
ATOM 826 C CA . THR A 1 104 ? -13.762 15.971 -3.165 1.00 55.53 104 THR A CA 1
ATOM 827 C C . THR A 1 104 ? -13.265 14.731 -3.874 1.00 55.53 104 THR A C 1
ATOM 829 O O . THR A 1 104 ? -13.552 14.602 -5.083 1.00 55.53 104 THR A O 1
#

Sequence (104 aa):
MSYFEGRRRWRSRKEKREGTPAGRSTSMTAIMRGLVILMFGILIIQLVNLQVIKGEQYREQAEINALREIPIPANRGLIYDRNGTLLVQNTARFSATIIPGDLT

Foldseek 3Di:
DDDDDDDDDPPPPPPPPPPPPPPPPPVVVVVVVVVVVVVVVVVVVVVCCCCPVCVVVVVVVVVVVVPPDDDDDDWDDFDADPVRHTDDGDDDDDDDDDDVVVVD

Secondary structure (DSSP, 8-state):
-------------------------HHHHHHHHHHHHHHHHHHHHHHHIIIIISHHHHHHHHHHHHS-----PPPPPPEE-TTS-EEE-----------GGGG-

Radius of gyration: 44.61 Å; chains: 1; bounding box: 65×35×152 Å

pLDDT: mean 78.87, std 13.3, range [46.09, 98.12]

=== Feature glossary ===
Key to the feature types in this record:

— What the protein is —

Primary structure: the covalent order of the twenty standard amino acids along the backbone. Two proteins with the same sequence will (almost always) fold to the same structure; two with 30% identity often share a fold but not the details.

Database cross-references. InterPro integrates a dozen domain/family signature databases into unified entries with residue-range hits. GO terms attach function/process/location labels with evidence codes. CATH codes position the fold in a four-level structural taxonomy. Organism is the NCBI-taxonomy species name.

— Where its atoms are —

The mmCIF block holds the 3D Cartesian coordinates of each backbone atom (N, Cα, C, O) in ångströms. mmCIF is the PDB's canonical archive format — a tagged-loop text representation of the atomic model.

Six rendered views show the 3D structure from the faces of a cube — i.e. along ±x, ±y, ±z. Rendering representation is drawn randomly per protein from cartoon (secondary-structure ribbons), sticks (backbone bonds), or molecular surface; coloring is either N→C rainbow (blue at the N-terminus through red at the C-terminus) or one color per chain.

— Local backbone conformation —

DSSP 8-state secondary structure assigns each residue one of H (α-helix), G (3₁₀-helix), I (π-helix), E (extended β-strand), B (isolated β-bridge), T (hydrogen-bonded turn), S (bend), or '-' (coil). The assignment is computed from backbone hydrogen-bond geometry via the Kabsch–Sander algorithm.

P-SEA three-state annotation labels each residue as helix, strand, or coil based purely on the geometry of the Cα trace. It serves as a fallback when the full backbone (and thus DSSP) is unavailable.

The φ/ψ torsion pair specifies the backbone conformation at each residue. φ rotates about the N–Cα bond, ψ about the Cα–C bond. Steric clashes forbid most of the (φ, ψ) plane — the allowed regions (α-helix basin, β-sheet basin, left-handed helix) are the Ramachandran-allowed regions.

— Global shape and packing —

The geometric summary reports three shape descriptors. Rg (radius of gyration) measures how spread out the Cα atoms are about their centre of mass; compact globular proteins have small Rg, elongated or unfolded ones large. Cα contacts (<8 Å, |i−j|>4) count long-range residue pairs in spatial proximity — high for tightly packed folds, near zero for rods or random coil. The bounding-box extents give the protein's footprint along x, y, z in Å.

Accessible surface area quantifies burial. A residue with SASA near zero is packed into the hydrophobic core; one with SASA >100 Å² sits on the surface. Computed here via the Shrake–Rupley numerical algorithm with a 1.4 Å probe.

Plot images: a contact map (which residues are close in 3D, as an N×N binary image), a Ramachandran scatter (backbone torsion angles, revealing secondary-structure composition at a glance), and — for AlphaFold structures — a PAE heatmap (pairwise prediction confidence).

— Structural neighborhood —

The Foldseek 3Di string encodes local tertiary geometry as a 20-letter alphabet — one character per residue — derived from the relative positions of nearby Cα atoms. Unlike the amino-acid sequence, 3Di is a direct function of the 3D structure, so two proteins with the same fold have similar 3Di strings even at low sequence identity.

Nearest PDB neighbors are the top structural matches found by Foldseek when searching this structure against the entire Protein Data Bank. Each hit reports a TM-score (0 to 1; >0.5 almost always implies the same fold) and an E-value. These are *structural* homologs — they may share no detectable sequence similarity.

— Confidence and disorder —

For AlphaFold models, the B-factor field carries pLDDT — the model's own estimate of local accuracy on a 0–100 scale. Regions with pLDDT<50 should be treated as essentially unmodeled; they often correspond to intrinsically disordered segments.

B-factor (Debye–Waller factor) reflects atomic displacement in the crystal lattice. It is an experimental observable (units Å²), not a prediction; low values mean the atom is pinned down, high values mean it moves or is heterogeneous across the crystal.

Predicted aligned error is AlphaFold's pairwise confidence. Unlike pLDDT (per-residue), PAE is per-residue-pair and captures whether two parts of the structure are correctly placed relative to each other. Units are ångströms of expected positional error.